Protein AF-A0A9Q4WRM8-F1 (afdb_monomer)

pLDDT: mean 84.58, std 11.13, range [42.84, 95.56]

Secondary structure (DSSP, 8-state):
--EEEEETTEEEEE----HHHHHHHGGGGSSPPP-SSHHHHHHTS-HHHHHHHHHHHHHSSSTTHHHHTTS-HHHHHHHHHHHHHHHHHHHHHHHHHHHHHHHHHHHT-

Organism: NCBI:txid46503

Sequence (109 aa):
MDRSLAIGGVLYEIISPSVRNVSLAQEYLKELPEGNNLKEIFSQLDKERLCKILSCFIKGDLSLVDKLKEDSKEILVDILSIEYEDILSDIAQLSNITEQISKLAAISK

Structure (mmCIF, N/CA/C/O backbone):
data_AF-A0A9Q4WRM8-F1
#
_entry.id   AF-A0A9Q4WRM8-F1
#
loop_
_atom_site.group_PDB
_atom_site.id
_atom_site.type_symbol
_atom_site.label_atom_id
_atom_site.label_alt_id
_atom_site.label_comp_id
_atom_site.label_asym_id
_atom_site.label_entity_id
_atom_site.label_seq_id
_atom_site.pdbx_PDB_ins_code
_atom_site.Cartn_x
_atom_site.Cartn_y
_atom_site.Cartn_z
_atom_site.occupancy
_atom_site.B_iso_or_equiv
_atom_site.auth_seq_id
_atom_site.auth_comp_id
_atom_site.auth_asym_id
_atom_site.auth_atom_id
_atom_site.pdbx_PDB_model_num
ATOM 1 N N . MET A 1 1 ? -3.048 -10.390 -11.408 1.00 42.84 1 MET A N 1
ATOM 2 C CA . MET A 1 1 ? -3.827 -11.618 -11.116 1.00 42.84 1 MET A CA 1
ATOM 3 C C . MET A 1 1 ? -5.132 -11.137 -10.507 1.00 42.84 1 MET A C 1
ATOM 5 O O . MET A 1 1 ? -5.031 -10.297 -9.625 1.00 42.84 1 MET A O 1
ATOM 9 N N . ASP A 1 2 ? -6.308 -11.580 -10.956 1.00 51.78 2 ASP A N 1
ATOM 10 C CA 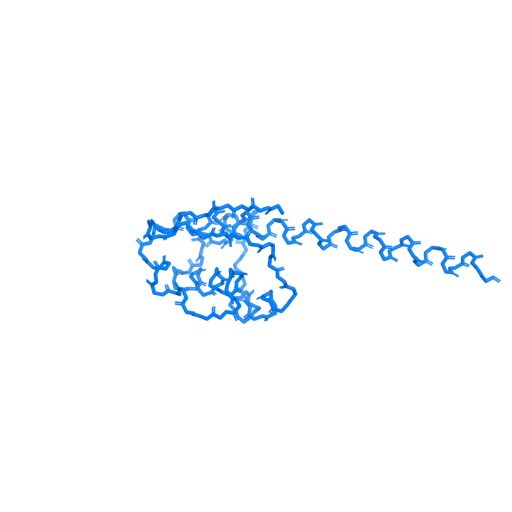. ASP A 1 2 ? -7.558 -11.164 -10.299 1.00 51.78 2 ASP A CA 1
ATOM 11 C C . ASP A 1 2 ? -7.613 -11.826 -8.919 1.00 51.78 2 ASP A C 1
ATOM 13 O O . ASP A 1 2 ? -7.726 -13.049 -8.807 1.00 51.78 2 ASP A O 1
ATOM 17 N N . ARG A 1 3 ? -7.434 -11.028 -7.862 1.00 63.47 3 ARG A N 1
ATOM 18 C CA . ARG A 1 3 ? -7.496 -11.493 -6.473 1.00 63.47 3 ARG A CA 1
ATOM 19 C C . ARG A 1 3 ? -8.731 -10.901 -5.833 1.00 63.47 3 ARG A C 1
ATOM 21 O O . ARG A 1 3 ? -8.957 -9.702 -5.909 1.00 63.47 3 ARG A O 1
ATOM 28 N N . SER A 1 4 ? -9.544 -11.730 -5.198 1.00 64.31 4 SER A N 1
ATOM 29 C CA . SER A 1 4 ? -10.693 -11.244 -4.442 1.00 64.31 4 SER A CA 1
ATOM 30 C C . SER A 1 4 ? -10.327 -11.150 -2.971 1.00 64.31 4 SER A C 1
ATOM 32 O O . SER A 1 4 ? -9.775 -12.095 -2.406 1.00 64.31 4 SER A O 1
ATOM 34 N N . LEU A 1 5 ? -10.643 -10.022 -2.349 1.00 65.19 5 LEU A N 1
ATOM 35 C CA . LEU A 1 5 ? -10.243 -9.730 -0.990 1.00 65.19 5 LEU A CA 1
ATOM 36 C C . LEU A 1 5 ? -11.444 -9.339 -0.143 1.00 65.19 5 LEU A C 1
ATOM 38 O O . LEU A 1 5 ? -12.185 -8.420 -0.475 1.00 65.19 5 LEU A O 1
ATOM 42 N N . ALA A 1 6 ? -11.659 -10.079 0.941 1.00 67.06 6 ALA A N 1
ATOM 43 C CA . ALA A 1 6 ? -12.726 -9.794 1.884 1.00 67.06 6 ALA A CA 1
ATOM 44 C C . ALA A 1 6 ? -12.285 -8.664 2.827 1.00 67.06 6 ALA A C 1
ATOM 46 O O . ALA A 1 6 ? -11.376 -8.859 3.627 1.00 67.06 6 ALA A O 1
ATOM 47 N N . ILE A 1 7 ? -12.929 -7.502 2.722 1.00 65.50 7 ILE A N 1
ATOM 48 C CA . ILE A 1 7 ? -12.734 -6.331 3.589 1.00 65.50 7 ILE A CA 1
ATOM 49 C C . ILE A 1 7 ? -14.091 -5.986 4.207 1.00 65.50 7 ILE A C 1
ATOM 51 O O . ILE A 1 7 ? -15.064 -5.782 3.475 1.00 65.50 7 ILE A O 1
ATOM 55 N N . GLY A 1 8 ? -14.189 -5.942 5.537 1.00 62.34 8 GLY A N 1
ATOM 56 C CA . GLY A 1 8 ? -15.443 -5.654 6.247 1.00 62.34 8 GLY A CA 1
ATOM 57 C C . GLY A 1 8 ? -16.590 -6.599 5.856 1.00 62.34 8 GLY A C 1
ATOM 58 O O . GLY A 1 8 ? -17.741 -6.184 5.737 1.00 62.34 8 GLY A O 1
ATOM 59 N N . GLY A 1 9 ? -16.274 -7.862 5.542 1.00 65.75 9 GLY A N 1
ATOM 60 C CA . GLY A 1 9 ? -17.242 -8.857 5.060 1.00 65.75 9 GLY A CA 1
ATOM 61 C C . GLY A 1 9 ? -17.701 -8.688 3.602 1.00 65.75 9 GLY A C 1
ATOM 62 O O . GLY A 1 9 ? -18.540 -9.460 3.141 1.00 65.75 9 GLY A O 1
ATOM 63 N N . VAL A 1 10 ? -17.154 -7.721 2.859 1.00 68.12 10 VAL A N 1
ATOM 64 C CA . VAL A 1 10 ? -17.429 -7.501 1.431 1.00 68.12 10 VAL A CA 1
ATOM 65 C C . VAL A 1 10 ? -16.244 -7.981 0.602 1.00 68.12 10 VAL A C 1
ATOM 67 O O . VAL A 1 10 ? -15.101 -7.644 0.893 1.00 68.12 10 VAL A O 1
ATOM 70 N N . LEU A 1 11 ? -16.514 -8.757 -0.447 1.00 70.56 11 LEU A N 1
ATOM 71 C CA . LEU A 1 11 ? -15.496 -9.204 -1.393 1.00 70.56 11 LEU A CA 1
ATOM 72 C C . LEU A 1 11 ? -15.207 -8.084 -2.404 1.00 70.56 11 LEU A C 1
ATOM 74 O O . LEU A 1 11 ? -16.101 -7.669 -3.141 1.00 70.56 11 LEU A O 1
ATOM 78 N N . TYR A 1 12 ? -13.972 -7.603 -2.447 1.00 66.38 12 TYR A N 1
ATOM 79 C CA . TYR A 1 12 ? -13.490 -6.652 -3.442 1.00 66.38 12 TYR A CA 1
ATOM 80 C C . TYR A 1 12 ? -12.607 -7.385 -4.440 1.00 66.38 12 TYR A C 1
ATOM 82 O O . TYR A 1 12 ? -11.677 -8.081 -4.045 1.00 66.38 12 TYR A O 1
ATOM 90 N N . GLU A 1 13 ? -12.873 -7.227 -5.732 1.00 65.19 13 GLU A N 1
ATOM 91 C CA . GLU A 1 13 ? -11.898 -7.605 -6.751 1.00 65.19 13 GLU A CA 1
ATOM 92 C C . GLU A 1 13 ? -10.756 -6.594 -6.716 1.00 65.19 13 GLU A C 1
ATOM 94 O O . GLU A 1 13 ? -10.935 -5.407 -6.994 1.00 65.19 13 GLU A O 1
ATOM 99 N N . ILE A 1 14 ? -9.584 -7.072 -6.324 1.00 64.12 14 ILE A N 1
ATOM 100 C CA . ILE A 1 14 ? -8.349 -6.330 -6.439 1.00 64.12 14 ILE A CA 1
ATOM 101 C C . ILE A 1 14 ? -7.800 -6.581 -7.830 1.00 64.12 14 ILE A C 1
ATOM 103 O O . ILE A 1 14 ? -7.312 -7.658 -8.176 1.00 64.12 14 ILE A O 1
ATOM 107 N N . ILE A 1 15 ? -7.934 -5.536 -8.629 1.00 61.00 15 ILE A N 1
ATOM 108 C CA . ILE A 1 15 ? -7.237 -5.375 -9.891 1.00 61.00 15 ILE A CA 1
ATOM 109 C C . ILE A 1 15 ? -5.854 -4.825 -9.531 1.00 61.00 15 ILE A C 1
ATOM 111 O O . ILE A 1 15 ? -5.774 -3.917 -8.699 1.00 61.00 15 ILE A O 1
ATOM 115 N N . SER A 1 16 ? -4.785 -5.346 -10.147 1.00 65.31 16 SER A N 1
ATOM 116 C CA . SER A 1 16 ? -3.417 -4.848 -9.933 1.00 65.31 16 SER A CA 1
ATOM 117 C C . SER A 1 16 ? -3.393 -3.308 -9.925 1.00 65.31 16 SER A C 1
ATOM 119 O O . SER A 1 16 ? -3.948 -2.691 -10.847 1.00 65.31 16 SER A O 1
ATOM 121 N N . PRO A 1 17 ? -2.777 -2.665 -8.914 1.00 67.94 17 PRO A N 1
ATOM 122 C CA . PRO A 1 17 ? -2.820 -1.215 -8.781 1.00 67.94 17 PRO A CA 1
ATOM 123 C C . PRO A 1 17 ? -2.250 -0.525 -10.021 1.00 67.94 17 PRO A C 1
ATOM 125 O O . PRO A 1 17 ? -1.103 -0.737 -10.409 1.00 67.94 17 PRO A O 1
ATOM 128 N N . SER A 1 18 ? -3.044 0.345 -10.649 1.00 76.81 18 SER A N 1
ATOM 129 C CA . SER A 1 18 ? -2.548 1.150 -11.769 1.00 76.81 18 SER A CA 1
ATOM 130 C C . SER A 1 18 ? -1.464 2.132 -11.305 1.00 76.81 18 SER A C 1
ATOM 132 O O . SER A 1 18 ? -1.454 2.557 -10.148 1.00 76.81 18 SER A O 1
ATOM 134 N N . VAL A 1 19 ? -0.609 2.603 -12.222 1.00 79.19 19 VAL A N 1
ATOM 135 C CA . VAL A 1 19 ? 0.375 3.673 -11.933 1.00 79.19 19 VAL A CA 1
ATOM 136 C C . VAL A 1 19 ? -0.292 4.894 -11.289 1.00 79.19 19 VAL A C 1
ATOM 138 O O . VAL A 1 19 ? 0.271 5.515 -10.388 1.00 79.19 19 VAL A O 1
ATOM 141 N N . ARG A 1 20 ? -1.529 5.214 -11.696 1.00 83.81 20 ARG A N 1
ATOM 142 C CA . ARG A 1 20 ? -2.328 6.282 -11.085 1.00 83.81 20 ARG A CA 1
ATOM 143 C C . ARG A 1 20 ? -2.630 5.991 -9.613 1.00 83.81 20 ARG A C 1
ATOM 145 O O . ARG A 1 20 ? -2.461 6.875 -8.781 1.00 83.81 20 ARG A O 1
ATOM 152 N N . ASN A 1 21 ? -3.058 4.773 -9.290 1.00 86.56 21 ASN A N 1
ATOM 153 C CA . ASN A 1 21 ? -3.374 4.363 -7.919 1.00 86.56 21 ASN A CA 1
ATOM 154 C C . ASN A 1 21 ? -2.122 4.384 -7.032 1.00 86.56 21 ASN A C 1
ATOM 156 O O . ASN A 1 21 ? -2.170 4.901 -5.916 1.00 86.56 21 ASN A O 1
ATOM 160 N N . VAL A 1 22 ? -0.987 3.911 -7.557 1.00 82.81 22 VAL A N 1
ATOM 161 C CA . VAL A 1 22 ? 0.311 3.974 -6.866 1.00 82.81 22 VAL A CA 1
ATOM 162 C C . VAL A 1 22 ? 0.733 5.424 -6.615 1.00 82.81 22 VAL A C 1
ATOM 164 O O . VAL A 1 22 ? 1.130 5.768 -5.504 1.00 82.81 22 VAL A O 1
ATOM 167 N N . SER A 1 23 ? 0.581 6.304 -7.608 1.00 85.69 23 SER A N 1
ATOM 168 C CA . SER A 1 23 ? 0.897 7.729 -7.465 1.00 85.69 23 SER A CA 1
ATOM 169 C C . SER A 1 23 ? 0.040 8.419 -6.400 1.00 85.69 23 SER A C 1
ATOM 171 O O . SER A 1 23 ? 0.553 9.258 -5.665 1.00 85.69 23 SER A O 1
ATOM 173 N N . LEU A 1 24 ? -1.237 8.053 -6.273 1.00 89.06 24 LEU A N 1
ATOM 174 C CA . LEU A 1 24 ? -2.119 8.585 -5.229 1.00 89.06 24 LEU A CA 1
ATOM 175 C C . LEU A 1 24 ? -1.749 8.067 -3.836 1.00 89.06 24 LEU A C 1
ATOM 177 O O . LEU A 1 24 ? -1.813 8.806 -2.858 1.00 89.06 24 LEU A O 1
ATOM 181 N N . ALA A 1 25 ? -1.323 6.809 -3.736 1.00 89.12 25 ALA A N 1
ATOM 182 C CA . ALA A 1 25 ? -0.847 6.236 -2.482 1.00 89.12 25 ALA A CA 1
ATOM 183 C C . ALA A 1 25 ? 0.514 6.798 -2.039 1.00 89.12 25 ALA A C 1
ATOM 185 O O . ALA A 1 25 ? 0.857 6.692 -0.861 1.00 89.12 25 ALA A O 1
ATOM 186 N N . GLN A 1 26 ? 1.282 7.409 -2.952 1.00 88.56 26 GLN A N 1
ATOM 187 C CA . GLN A 1 26 ? 2.628 7.918 -2.684 1.00 88.56 26 GLN A CA 1
ATOM 188 C C . GLN A 1 26 ? 2.668 8.859 -1.479 1.00 88.56 26 GLN A C 1
ATOM 190 O O . GLN A 1 26 ? 3.618 8.801 -0.707 1.00 88.56 26 GLN A O 1
ATOM 195 N N . GLU A 1 27 ? 1.647 9.699 -1.287 1.00 89.62 27 GLU A N 1
ATOM 196 C CA . GLU A 1 27 ? 1.557 10.600 -0.132 1.00 89.62 27 GLU A CA 1
ATOM 197 C C . GLU A 1 27 ? 1.638 9.842 1.199 1.00 89.62 27 GLU A C 1
ATOM 199 O O . GLU A 1 27 ? 2.338 10.269 2.115 1.00 89.62 27 GLU A O 1
ATOM 204 N N . TYR A 1 28 ? 0.994 8.679 1.267 1.00 91.75 28 TYR A N 1
ATOM 205 C CA . TYR A 1 28 ? 0.931 7.831 2.454 1.00 91.75 28 TYR A CA 1
ATOM 206 C C . TYR A 1 28 ? 2.089 6.829 2.539 1.00 91.75 28 TYR A C 1
ATOM 208 O O . TYR A 1 28 ? 2.275 6.194 3.576 1.00 91.75 28 TYR A O 1
ATOM 216 N N . LEU A 1 29 ? 2.903 6.710 1.489 1.00 88.69 29 LEU A N 1
ATOM 217 C CA . LEU A 1 29 ? 4.118 5.887 1.434 1.00 88.69 29 LEU A CA 1
ATOM 218 C C . LEU A 1 29 ? 5.403 6.690 1.712 1.00 88.69 29 LEU A C 1
ATOM 220 O O . LEU A 1 29 ? 6.498 6.145 1.622 1.00 88.69 29 LEU A O 1
ATOM 224 N N . LYS A 1 30 ? 5.308 7.980 2.052 1.00 86.75 30 LYS A N 1
ATOM 225 C CA . LYS A 1 30 ? 6.478 8.791 2.442 1.00 86.75 30 LYS A CA 1
ATOM 226 C C . LYS A 1 30 ? 6.983 8.388 3.820 1.00 86.75 30 LYS A C 1
ATOM 228 O O . LYS A 1 30 ? 6.170 8.108 4.685 1.00 86.75 30 LYS A O 1
ATOM 233 N N . GLU A 1 31 ? 8.291 8.420 4.062 1.00 89.00 31 GLU A N 1
ATOM 234 C CA . GLU A 1 31 ? 8.840 8.179 5.412 1.00 89.00 31 GLU A CA 1
ATOM 235 C C . GLU A 1 31 ? 8.421 6.805 5.969 1.00 89.00 31 GLU A C 1
ATOM 237 O O . GLU A 1 31 ? 7.879 6.686 7.071 1.00 89.00 31 GLU A O 1
ATOM 242 N N . LEU A 1 32 ? 8.589 5.754 5.159 1.00 89.94 32 LEU A N 1
ATOM 243 C CA . LEU A 1 32 ? 8.414 4.390 5.649 1.00 89.94 32 LEU A CA 1
ATOM 244 C C . LEU A 1 32 ? 9.503 4.074 6.687 1.00 89.94 32 LEU A C 1
ATOM 246 O O . LEU A 1 32 ? 10.659 4.453 6.480 1.00 89.94 32 LEU A O 1
ATOM 250 N N . PRO A 1 33 ? 9.149 3.394 7.787 1.00 90.81 33 PRO A N 1
ATOM 251 C CA . PRO A 1 33 ? 10.119 2.957 8.778 1.00 90.81 33 PRO A CA 1
ATOM 252 C C . PRO A 1 33 ? 11.059 1.895 8.199 1.00 90.81 33 PRO A C 1
ATOM 254 O O . PRO A 1 33 ? 10.741 1.225 7.214 1.00 90.81 33 PRO A O 1
ATOM 257 N N . GLU A 1 34 ? 12.213 1.722 8.839 1.00 91.31 34 GLU A N 1
ATOM 258 C CA . GLU A 1 34 ? 13.136 0.639 8.507 1.00 91.31 34 GLU A CA 1
ATOM 259 C C . GLU A 1 34 ? 12.550 -0.725 8.909 1.00 91.31 34 GLU A C 1
ATOM 261 O O . GLU A 1 34 ? 11.817 -0.857 9.894 1.00 91.31 34 GLU A O 1
ATOM 266 N N . GLY A 1 35 ? 12.881 -1.760 8.140 1.00 90.19 35 GLY A N 1
ATOM 267 C CA . GLY A 1 35 ? 12.468 -3.136 8.403 1.00 90.19 35 GLY A CA 1
ATOM 268 C C . GLY A 1 35 ? 13.093 -4.103 7.402 1.00 90.19 35 GLY A C 1
ATOM 269 O O . GLY A 1 35 ? 13.530 -3.695 6.326 1.00 90.19 35 GLY A O 1
ATOM 270 N N . ASN A 1 36 ? 13.142 -5.390 7.749 1.00 90.25 36 ASN A N 1
ATOM 271 C CA . ASN A 1 36 ? 13.796 -6.404 6.915 1.00 90.25 36 ASN A CA 1
ATOM 272 C C . ASN A 1 36 ? 12.905 -6.903 5.771 1.00 90.25 36 ASN A C 1
ATOM 274 O O . ASN A 1 36 ? 13.392 -7.504 4.816 1.00 90.25 36 ASN A O 1
ATOM 278 N N . ASN A 1 37 ? 11.593 -6.704 5.883 1.00 91.69 37 ASN A N 1
ATOM 279 C CA . ASN A 1 37 ? 10.598 -7.117 4.899 1.00 91.69 37 ASN A CA 1
ATOM 280 C C . ASN A 1 37 ? 9.363 -6.202 4.955 1.00 91.69 37 ASN A C 1
ATOM 282 O O . ASN A 1 37 ? 9.178 -5.433 5.901 1.00 91.69 37 ASN A O 1
ATOM 286 N N . LEU A 1 38 ? 8.496 -6.301 3.943 1.00 92.12 38 LEU A N 1
ATOM 287 C CA . LEU A 1 38 ? 7.307 -5.452 3.819 1.00 92.12 38 LEU A CA 1
ATOM 288 C C . LEU A 1 38 ? 6.330 -5.611 4.989 1.00 92.12 38 LEU A C 1
ATOM 290 O O . LEU A 1 38 ? 5.742 -4.617 5.411 1.00 92.12 38 LEU A O 1
ATOM 294 N N . LYS A 1 39 ? 6.181 -6.819 5.554 1.00 93.06 39 LYS A N 1
ATOM 295 C CA . LYS A 1 39 ? 5.321 -7.029 6.729 1.00 93.06 39 LYS A CA 1
ATOM 296 C C . LYS A 1 39 ? 5.839 -6.259 7.937 1.00 93.06 39 LYS A C 1
ATOM 298 O O . LYS A 1 39 ? 5.063 -5.571 8.592 1.00 93.06 39 LYS A O 1
ATOM 303 N N . GLU A 1 40 ? 7.140 -6.322 8.213 1.00 94.25 40 GLU A N 1
ATOM 304 C CA . GLU A 1 40 ? 7.768 -5.560 9.299 1.00 94.25 40 GLU A CA 1
ATOM 305 C C . GLU A 1 40 ? 7.589 -4.054 9.104 1.00 94.25 40 GLU A C 1
ATOM 307 O O . GLU A 1 40 ? 7.181 -3.364 10.037 1.00 94.25 40 GLU A O 1
ATOM 312 N N . ILE A 1 41 ? 7.819 -3.548 7.891 1.00 94.75 41 ILE A N 1
ATOM 313 C CA . ILE A 1 41 ? 7.654 -2.124 7.567 1.00 94.75 41 ILE A CA 1
ATOM 314 C C . ILE A 1 41 ? 6.197 -1.685 7.779 1.00 94.75 41 ILE A C 1
ATOM 316 O O . ILE A 1 41 ? 5.928 -0.718 8.492 1.00 94.75 41 ILE A O 1
ATOM 320 N N . PHE A 1 42 ? 5.229 -2.403 7.204 1.00 94.62 42 PHE A N 1
ATOM 321 C CA . PHE A 1 42 ? 3.816 -2.025 7.281 1.00 94.62 42 PHE A CA 1
ATOM 322 C C . PHE A 1 42 ? 3.210 -2.254 8.669 1.00 94.62 42 PHE A C 1
ATOM 324 O O . PHE A 1 42 ? 2.357 -1.478 9.095 1.00 94.62 42 PHE A O 1
ATOM 331 N N . SER A 1 43 ? 3.689 -3.242 9.430 1.00 94.75 43 SER A N 1
ATOM 332 C CA . SER A 1 43 ? 3.246 -3.472 10.813 1.00 94.75 43 SER A CA 1
ATOM 333 C C . SER A 1 43 ? 3.527 -2.295 11.750 1.00 94.75 43 SER A C 1
ATOM 335 O O . SER A 1 43 ? 2.805 -2.106 12.734 1.00 94.75 43 SER A O 1
ATOM 337 N N . GLN A 1 44 ? 4.527 -1.472 11.429 1.00 95.56 44 GLN A N 1
ATOM 338 C CA . GLN A 1 44 ? 4.902 -0.285 12.197 1.00 95.56 44 GLN A CA 1
ATOM 339 C C . GLN A 1 44 ? 4.044 0.944 11.864 1.00 95.56 44 GLN A C 1
ATOM 341 O O . GLN A 1 44 ? 3.977 1.874 12.665 1.00 95.56 44 GLN A O 1
ATOM 346 N N . LEU A 1 45 ? 3.345 0.951 10.726 1.00 95.44 45 LEU A N 1
ATOM 347 C CA . LEU A 1 45 ? 2.452 2.048 10.350 1.00 95.44 45 LEU A CA 1
ATOM 348 C C . LEU A 1 45 ? 1.192 2.054 11.216 1.00 95.44 45 LEU A C 1
ATOM 350 O O . LEU A 1 45 ? 0.734 1.014 11.690 1.00 95.44 45 LEU A O 1
ATOM 354 N N . ASP A 1 46 ? 0.595 3.222 11.428 1.00 94.69 46 ASP A N 1
ATOM 355 C CA . ASP A 1 46 ? -0.702 3.306 12.086 1.00 94.69 46 ASP A CA 1
ATOM 356 C C . ASP A 1 46 ? -1.820 2.748 11.185 1.00 94.69 46 ASP A C 1
ATOM 358 O O . ASP A 1 46 ? -1.717 2.685 9.956 1.00 94.69 46 ASP A O 1
ATOM 362 N N . LYS A 1 47 ? -2.913 2.309 11.816 1.00 94.25 47 LYS A N 1
ATOM 363 C CA . LYS A 1 47 ? -4.024 1.656 11.113 1.00 94.25 47 LYS A CA 1
ATOM 364 C C . LYS A 1 47 ? -4.676 2.580 10.083 1.00 94.25 47 LYS A C 1
ATOM 366 O O . LYS A 1 47 ? -5.063 2.118 9.013 1.00 94.25 47 LYS A O 1
ATOM 371 N N . GLU A 1 48 ? -4.801 3.870 10.389 1.00 95.19 48 GLU A N 1
ATOM 372 C CA . GLU A 1 48 ? -5.422 4.834 9.481 1.00 95.19 48 GLU A CA 1
ATOM 373 C C . GLU A 1 48 ? -4.601 4.981 8.200 1.00 95.19 48 GLU A C 1
ATOM 375 O O . GLU A 1 48 ? -5.151 4.953 7.098 1.00 95.19 48 GLU A O 1
ATOM 380 N N . ARG A 1 49 ? -3.281 5.072 8.337 1.00 95.31 49 ARG A N 1
ATOM 381 C CA . ARG A 1 49 ? -2.355 5.143 7.217 1.00 95.31 49 ARG A CA 1
ATOM 382 C C . ARG A 1 49 ? -2.401 3.892 6.343 1.00 95.31 49 ARG A C 1
ATOM 384 O O . ARG A 1 49 ? -2.499 4.028 5.126 1.00 95.31 49 ARG A O 1
ATOM 391 N N . LEU A 1 50 ? -2.432 2.699 6.939 1.00 94.50 50 LEU A N 1
ATOM 392 C CA . LEU A 1 50 ? -2.625 1.441 6.200 1.00 94.50 50 LEU A CA 1
ATOM 393 C C . LEU A 1 50 ? -3.926 1.453 5.381 1.00 94.50 50 LEU A C 1
ATOM 395 O O . LEU A 1 50 ? -3.917 1.125 4.195 1.00 94.50 50 LEU A O 1
ATOM 399 N N . CYS A 1 51 ? -5.030 1.910 5.981 1.00 93.69 51 CYS A N 1
ATOM 400 C CA . CYS A 1 51 ? -6.321 2.018 5.298 1.00 93.69 51 CYS A CA 1
ATOM 401 C C . CYS A 1 51 ? -6.273 2.998 4.116 1.00 93.69 51 CYS A C 1
ATOM 403 O O . CY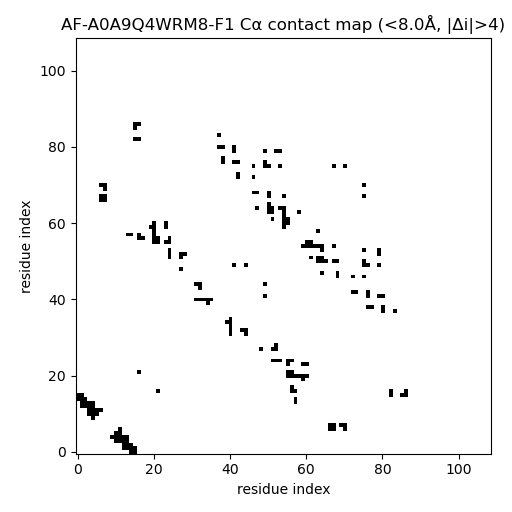S A 1 51 ? -6.842 2.719 3.063 1.00 93.69 51 CYS A O 1
ATOM 405 N N . LYS A 1 52 ? -5.592 4.143 4.260 1.00 95.06 52 LYS A N 1
ATOM 406 C CA . LYS A 1 52 ? -5.443 5.130 3.176 1.00 95.06 52 LYS A CA 1
ATOM 407 C C . LYS A 1 52 ? -4.661 4.563 1.996 1.00 95.06 52 LYS A C 1
ATOM 409 O O . LYS A 1 52 ? -5.101 4.714 0.859 1.00 95.06 52 LYS A O 1
ATOM 414 N N . ILE A 1 53 ? -3.553 3.868 2.261 1.00 92.75 53 ILE A N 1
ATOM 415 C CA . ILE A 1 53 ? -2.747 3.232 1.210 1.00 92.75 53 ILE A CA 1
ATOM 416 C C . ILE A 1 53 ? -3.590 2.199 0.451 1.00 92.75 53 ILE A C 1
ATOM 418 O O . ILE A 1 53 ? -3.685 2.265 -0.773 1.00 92.75 53 ILE A O 1
ATOM 422 N N . LEU A 1 54 ? -4.262 1.296 1.172 1.00 90.00 54 LEU A N 1
ATOM 423 C CA . LEU A 1 54 ? -5.097 0.257 0.567 1.00 90.00 54 LEU A CA 1
ATOM 424 C C . LEU A 1 54 ? -6.284 0.826 -0.214 1.00 90.00 54 LEU A C 1
ATOM 426 O O . LEU A 1 54 ? -6.565 0.368 -1.319 1.00 90.00 54 LEU A O 1
ATOM 430 N N . SER A 1 55 ? -6.950 1.858 0.307 1.00 90.62 55 SER A N 1
ATOM 431 C CA . SER A 1 55 ? -8.038 2.535 -0.407 1.00 90.62 55 SER A CA 1
ATOM 432 C C . SER A 1 55 ? -7.548 3.111 -1.741 1.00 90.62 55 SER A C 1
ATOM 434 O O . SER A 1 55 ? -8.185 2.907 -2.778 1.00 90.62 55 SER A O 1
ATOM 436 N N . CYS A 1 56 ? -6.374 3.753 -1.743 1.00 90.75 56 CYS A N 1
ATOM 437 C CA . CYS A 1 56 ? -5.758 4.257 -2.966 1.00 90.75 56 CYS A CA 1
ATOM 438 C C . CYS A 1 56 ? -5.402 3.127 -3.939 1.00 90.75 56 CYS A C 1
ATOM 440 O O . CYS A 1 56 ? -5.672 3.259 -5.130 1.00 90.75 56 CYS A O 1
ATOM 442 N N . PHE A 1 57 ? -4.839 2.016 -3.463 1.00 86.56 57 PHE A N 1
ATOM 443 C CA . PHE A 1 57 ? -4.485 0.879 -4.317 1.00 86.56 57 PHE A CA 1
ATOM 444 C C . PHE A 1 57 ? -5.707 0.227 -4.971 1.00 86.56 57 PHE A C 1
ATOM 446 O O . PHE A 1 57 ? -5.711 0.052 -6.190 1.00 86.56 57 PHE A O 1
ATOM 453 N N . ILE A 1 58 ? -6.755 -0.046 -4.192 1.00 82.94 58 ILE A N 1
ATOM 454 C CA . ILE A 1 58 ? -7.950 -0.775 -4.643 1.00 82.94 58 ILE A CA 1
ATOM 455 C C . ILE A 1 58 ? -8.859 0.114 -5.499 1.00 82.94 58 ILE A C 1
ATOM 457 O O . ILE A 1 58 ? -9.316 -0.286 -6.567 1.00 82.94 58 ILE A O 1
ATOM 461 N N . LYS A 1 59 ? -9.150 1.331 -5.030 1.00 84.44 59 LYS A N 1
ATOM 462 C CA . LYS A 1 59 ? -10.198 2.200 -5.593 1.00 84.44 59 LYS A CA 1
ATOM 463 C C . LYS A 1 59 ? -9.658 3.447 -6.286 1.00 84.44 59 LYS A C 1
ATOM 465 O O . LYS A 1 59 ? -10.383 4.064 -7.065 1.00 84.44 59 LYS A O 1
ATOM 470 N N . GLY A 1 60 ? -8.406 3.822 -6.027 1.00 87.50 60 GLY A N 1
ATOM 471 C CA . GLY A 1 60 ? -7.831 5.068 -6.536 1.00 87.50 60 GLY A CA 1
ATOM 472 C C . GLY A 1 60 ? -8.410 6.321 -5.872 1.00 87.50 60 GLY A C 1
ATOM 473 O O . GLY A 1 60 ? -8.407 7.382 -6.502 1.00 87.50 60 GLY A O 1
ATOM 474 N N . ASP A 1 61 ? -8.936 6.194 -4.649 1.00 90.00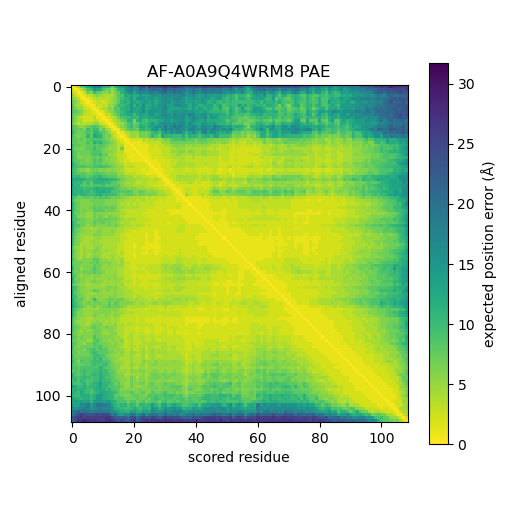 61 ASP A N 1
ATOM 475 C CA . ASP A 1 61 ? -9.468 7.272 -3.807 1.00 90.00 61 ASP A CA 1
ATOM 476 C C . ASP A 1 61 ? -9.463 6.867 -2.312 1.00 90.00 61 ASP A C 1
ATOM 478 O O . ASP A 1 61 ? -8.970 5.798 -1.957 1.00 90.00 61 ASP A O 1
ATOM 482 N N . LEU A 1 62 ? -10.003 7.712 -1.423 1.0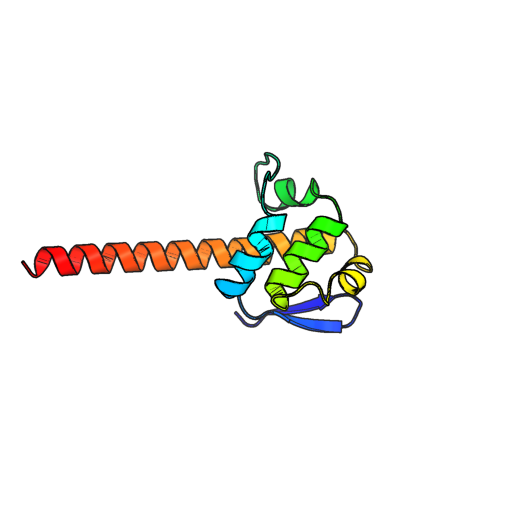0 93.38 62 LEU A N 1
ATOM 4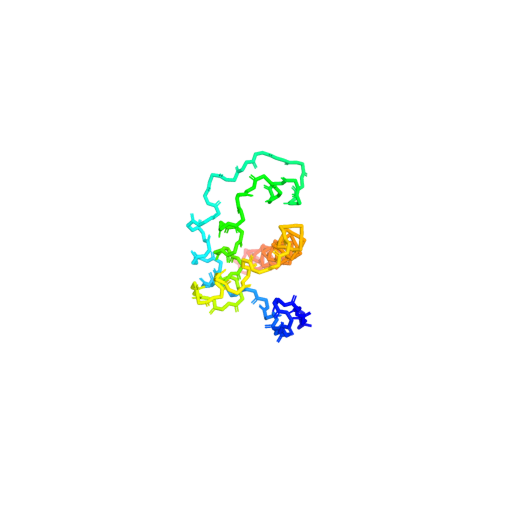83 C CA . LEU A 1 62 ? -10.091 7.462 0.028 1.00 93.38 62 LEU A CA 1
ATOM 484 C C . LEU A 1 62 ? -11.453 6.907 0.491 1.00 93.38 62 LEU A C 1
ATOM 486 O O . LEU A 1 62 ? -11.721 6.850 1.690 1.00 93.38 62 LEU A O 1
ATOM 490 N N . SER A 1 63 ? -12.330 6.506 -0.433 1.00 91.12 63 SER A N 1
ATOM 491 C CA . SER A 1 63 ? -13.715 6.120 -0.118 1.00 91.12 63 SER A CA 1
ATOM 492 C C . SER A 1 63 ? -13.842 4.824 0.689 1.00 91.12 63 SER A C 1
ATOM 494 O O . SER A 1 63 ? -14.896 4.575 1.274 1.00 91.12 63 SER A O 1
ATOM 496 N N . LEU A 1 64 ? -12.791 3.997 0.743 1.00 89.56 64 LEU A N 1
ATOM 497 C CA . LEU A 1 64 ? -12.789 2.732 1.483 1.00 89.56 64 LEU A CA 1
ATOM 498 C C . LEU A 1 64 ? -12.171 2.836 2.877 1.00 89.56 64 LEU A C 1
ATOM 500 O O . LEU A 1 64 ? -12.266 1.873 3.633 1.00 89.56 64 LEU A O 1
ATOM 504 N N . VAL A 1 65 ? -11.567 3.971 3.247 1.00 92.62 65 VAL A N 1
ATOM 505 C CA . VAL A 1 65 ? -10.805 4.104 4.501 1.00 92.62 65 VAL A CA 1
ATOM 506 C C . VAL A 1 65 ? -11.629 3.707 5.723 1.00 92.62 65 VAL A C 1
ATOM 508 O O . VAL A 1 65 ? -11.151 2.937 6.551 1.00 92.62 65 VAL A O 1
ATOM 511 N N . ASP A 1 66 ? -12.863 4.196 5.837 1.00 91.25 66 ASP A N 1
ATOM 512 C CA . ASP A 1 66 ? -13.683 3.923 7.020 1.00 91.25 66 ASP A CA 1
ATOM 513 C C . ASP A 1 66 ? -14.168 2.473 7.085 1.00 91.25 66 ASP A C 1
ATOM 515 O O . ASP A 1 66 ? -14.251 1.921 8.177 1.00 91.25 66 ASP A O 1
ATOM 519 N N . LYS A 1 67 ? -14.374 1.822 5.934 1.00 88.50 67 LYS A N 1
ATOM 520 C CA . LYS A 1 67 ? -14.689 0.386 5.872 1.00 88.50 67 LYS A CA 1
ATOM 521 C C . LYS A 1 67 ? -13.479 -0.472 6.243 1.00 88.50 67 LYS A C 1
ATOM 523 O O . LYS A 1 67 ? -13.595 -1.395 7.033 1.00 88.50 67 LYS A O 1
ATOM 528 N N . LEU A 1 68 ? -12.297 -0.137 5.722 1.00 89.62 68 LEU A N 1
ATOM 529 C CA . LEU A 1 68 ? -11.039 -0.837 6.018 1.00 89.62 68 LEU A CA 1
ATOM 530 C C . LEU A 1 68 ? -10.669 -0.771 7.508 1.00 89.62 68 LEU A C 1
ATOM 532 O O . LEU A 1 68 ? -10.040 -1.682 8.041 1.00 89.62 68 LEU A O 1
ATOM 536 N N . LYS A 1 69 ? -11.078 0.293 8.211 1.00 90.94 69 LYS A N 1
ATOM 537 C CA . LYS A 1 69 ? -10.870 0.418 9.660 1.00 90.94 69 LYS A CA 1
ATOM 538 C C . LYS A 1 69 ? -11.635 -0.629 10.475 1.00 90.94 69 LYS A C 1
ATOM 540 O O . LYS A 1 69 ? -11.301 -0.786 11.650 1.00 90.94 69 LYS A O 1
ATOM 545 N N . GLU A 1 70 ? -12.618 -1.323 9.908 1.00 89.88 70 GLU A N 1
ATOM 546 C CA . GLU A 1 70 ? -13.366 -2.381 10.599 1.00 89.88 70 GLU A CA 1
ATOM 547 C C . GLU A 1 70 ? -12.552 -3.682 10.727 1.00 89.88 70 GLU A C 1
ATOM 549 O O . GLU A 1 70 ? -12.721 -4.411 11.703 1.00 89.88 70 GLU A O 1
ATOM 554 N N . ASP A 1 71 ? -11.602 -3.936 9.819 1.00 87.75 71 ASP A N 1
ATOM 555 C CA . ASP A 1 71 ? -10.754 -5.138 9.829 1.00 87.75 71 ASP A CA 1
ATOM 556 C C . ASP A 1 71 ? -9.594 -5.061 10.832 1.00 87.75 71 ASP A C 1
ATOM 558 O O . ASP A 1 71 ? -9.262 -3.997 11.360 1.00 87.75 71 ASP A O 1
ATOM 562 N N . SER A 1 72 ? -8.933 -6.187 11.123 1.00 90.25 72 SER A N 1
ATOM 563 C CA . SER A 1 72 ? -7.758 -6.183 12.005 1.00 90.25 72 SER A CA 1
ATOM 564 C C . SER A 1 72 ? -6.548 -5.525 11.336 1.00 90.25 72 SER A C 1
ATOM 566 O O . SER A 1 72 ? -6.394 -5.537 10.115 1.00 90.25 72 SER A O 1
ATOM 568 N N . LYS A 1 73 ? -5.649 -4.953 12.146 1.00 92.25 73 LYS A N 1
ATOM 569 C CA . LYS A 1 73 ? -4.413 -4.359 11.621 1.00 92.25 73 LYS A CA 1
ATOM 570 C C . LYS A 1 73 ? -3.549 -5.415 10.924 1.00 92.25 73 LYS A C 1
ATOM 572 O O . LYS A 1 73 ? -2.984 -5.105 9.882 1.00 92.25 73 LYS A O 1
ATOM 577 N N . GLU A 1 74 ? -3.471 -6.637 11.461 1.00 91.38 74 GLU A N 1
ATOM 578 C CA . GLU A 1 74 ? -2.721 -7.723 10.820 1.00 91.38 74 GLU A CA 1
ATOM 579 C C . GLU A 1 74 ? -3.247 -8.032 9.416 1.00 91.38 74 GLU A C 1
ATOM 581 O O . GLU A 1 74 ? -2.448 -8.149 8.493 1.00 91.38 74 GLU A O 1
ATOM 586 N N . ILE A 1 75 ? -4.573 -8.086 9.233 1.00 88.56 75 ILE A N 1
ATOM 587 C CA . ILE A 1 75 ? -5.181 -8.320 7.917 1.00 88.56 75 ILE A CA 1
ATOM 588 C C . ILE A 1 75 ? -4.766 -7.212 6.945 1.00 88.56 75 ILE A C 1
ATOM 590 O O . ILE A 1 75 ? -4.296 -7.503 5.849 1.00 88.56 75 ILE A O 1
ATOM 594 N N . LEU A 1 76 ? -4.863 -5.943 7.354 1.00 91.06 76 LEU A N 1
ATOM 595 C CA . LEU A 1 76 ? -4.464 -4.811 6.508 1.00 91.06 76 LEU A CA 1
ATOM 596 C C . LEU A 1 76 ? -2.981 -4.870 6.113 1.00 91.06 76 LEU A C 1
ATOM 598 O O . LEU A 1 76 ? -2.639 -4.571 4.971 1.00 91.06 76 LEU A O 1
ATOM 602 N N . VAL A 1 77 ? -2.105 -5.259 7.042 1.00 93.25 77 VAL A N 1
ATOM 603 C CA . VAL A 1 77 ? -0.669 -5.433 6.777 1.00 93.25 77 VAL A CA 1
ATOM 604 C C . VAL A 1 77 ? -0.436 -6.549 5.769 1.00 93.25 77 VAL A C 1
ATOM 606 O O . VAL A 1 77 ? 0.283 -6.333 4.798 1.00 93.25 77 VAL A O 1
ATOM 609 N N . ASP A 1 78 ? -1.058 -7.709 5.971 1.00 89.50 78 ASP A N 1
ATOM 610 C CA . ASP A 1 78 ? -0.897 -8.865 5.091 1.00 89.50 78 ASP A CA 1
ATOM 611 C C . ASP A 1 78 ? -1.330 -8.542 3.662 1.00 89.50 78 ASP A C 1
ATOM 613 O O . ASP A 1 78 ? -0.585 -8.800 2.717 1.00 89.50 78 ASP A O 1
ATOM 617 N N . ILE A 1 79 ? -2.496 -7.912 3.513 1.00 86.56 79 ILE A N 1
ATOM 618 C CA . ILE A 1 79 ? -3.002 -7.473 2.214 1.00 86.56 79 ILE A CA 1
ATOM 619 C C . ILE A 1 79 ? -2.021 -6.504 1.568 1.00 86.56 79 ILE A C 1
ATOM 621 O O . ILE A 1 79 ? -1.634 -6.681 0.416 1.00 86.56 79 ILE A O 1
ATOM 625 N N . LEU A 1 80 ? -1.604 -5.476 2.308 1.00 88.88 80 LEU A N 1
ATOM 626 C CA . LEU A 1 80 ? -0.752 -4.441 1.751 1.00 88.88 80 LEU A CA 1
ATOM 627 C C . LEU A 1 80 ? 0.615 -4.993 1.335 1.00 88.88 80 LEU A C 1
ATOM 629 O O . LEU A 1 80 ? 1.125 -4.604 0.290 1.00 88.88 80 LEU A O 1
ATOM 633 N N . SER A 1 81 ? 1.197 -5.909 2.115 1.00 90.06 81 SER A N 1
ATOM 634 C CA . SER A 1 81 ? 2.442 -6.592 1.752 1.00 90.06 81 SER A CA 1
ATOM 635 C C . SER A 1 81 ? 2.306 -7.352 0.439 1.00 90.06 81 SER A C 1
ATOM 637 O O . SER A 1 81 ? 3.156 -7.197 -0.431 1.00 90.06 81 SER A O 1
ATOM 639 N N . ILE A 1 82 ? 1.221 -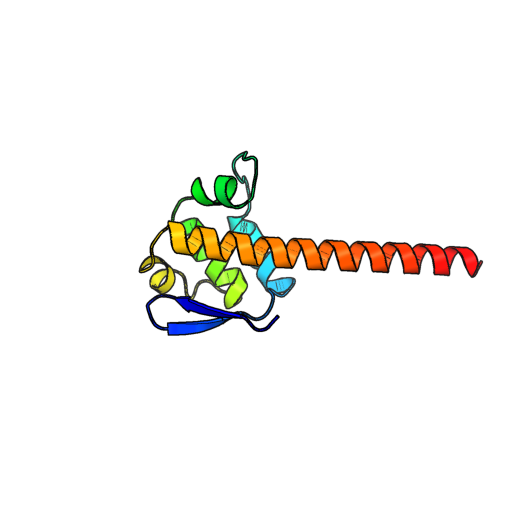8.109 0.279 1.00 85.62 82 ILE A N 1
ATOM 640 C CA . ILE A 1 82 ? 0.942 -8.890 -0.927 1.00 85.62 82 ILE A CA 1
ATOM 641 C C . ILE A 1 82 ? 0.787 -7.977 -2.154 1.00 85.62 82 ILE A C 1
ATOM 643 O O . ILE A 1 82 ? 1.415 -8.211 -3.185 1.00 85.62 82 ILE A O 1
ATOM 647 N N . GLU A 1 83 ? -0.011 -6.914 -2.044 1.00 83.00 83 GLU A N 1
ATOM 648 C CA . GLU A 1 83 ? -0.225 -5.970 -3.149 1.00 83.00 83 GLU A CA 1
ATOM 649 C C . GLU A 1 83 ? 1.058 -5.231 -3.536 1.00 83.00 83 GLU A C 1
ATOM 651 O O . GLU A 1 83 ? 1.337 -5.002 -4.713 1.00 83.00 83 GLU A O 1
ATOM 656 N N . TYR A 1 84 ? 1.872 -4.870 -2.545 1.00 86.12 84 TYR A N 1
ATOM 657 C CA . TYR A 1 84 ? 3.122 -4.168 -2.791 1.00 86.12 84 TYR A CA 1
ATOM 658 C C . TYR A 1 84 ? 4.187 -5.077 -3.426 1.00 86.12 84 TYR A C 1
ATOM 660 O O . TYR A 1 84 ? 4.934 -4.616 -4.287 1.00 86.12 84 TYR A O 1
ATOM 668 N N . GLU A 1 85 ? 4.253 -6.362 -3.058 1.00 85.94 85 GLU A N 1
ATOM 669 C CA . GLU A 1 85 ? 5.124 -7.342 -3.730 1.00 85.94 85 GLU A CA 1
ATOM 670 C C . GLU A 1 85 ? 4.756 -7.521 -5.204 1.00 85.94 85 GLU A C 1
ATOM 672 O O . GLU A 1 85 ? 5.646 -7.523 -6.058 1.00 85.94 85 GLU A O 1
ATOM 677 N N . ASP A 1 86 ? 3.461 -7.610 -5.513 1.00 82.56 86 ASP A N 1
ATOM 678 C CA . ASP A 1 86 ? 2.977 -7.695 -6.892 1.00 82.56 86 ASP A CA 1
ATOM 679 C C . ASP A 1 86 ? 3.406 -6.454 -7.699 1.00 82.56 86 ASP A C 1
ATOM 681 O O . ASP A 1 86 ? 3.988 -6.597 -8.776 1.00 82.56 86 ASP A O 1
ATOM 685 N N . ILE A 1 87 ? 3.236 -5.242 -7.146 1.00 81.12 87 ILE A N 1
ATOM 686 C CA . ILE A 1 87 ? 3.707 -3.997 -7.782 1.00 81.12 87 ILE A CA 1
ATOM 687 C C . ILE A 1 87 ? 5.222 -4.042 -8.047 1.00 81.12 87 ILE A C 1
ATOM 689 O O . ILE A 1 87 ? 5.677 -3.669 -9.131 1.00 81.12 87 ILE A O 1
ATOM 693 N N . LEU A 1 88 ? 6.026 -4.472 -7.070 1.00 84.19 88 LEU A N 1
ATOM 694 C CA . LEU A 1 88 ? 7.482 -4.556 -7.229 1.00 84.19 88 LEU A CA 1
ATOM 695 C C . LEU A 1 88 ? 7.881 -5.564 -8.314 1.00 84.19 88 LEU A C 1
ATOM 697 O O . LEU A 1 88 ? 8.807 -5.299 -9.085 1.00 84.19 88 LEU A O 1
ATOM 701 N N . SER A 1 89 ? 7.171 -6.689 -8.397 1.00 85.44 89 SER A N 1
ATOM 702 C CA . SER A 1 89 ? 7.361 -7.699 -9.440 1.00 85.44 89 SER A CA 1
ATOM 703 C C . SER A 1 89 ? 7.066 -7.130 -10.829 1.00 85.44 89 SER A C 1
ATOM 705 O O . SER A 1 89 ? 7.887 -7.264 -11.742 1.00 85.44 89 SER A O 1
ATOM 707 N N . ASP A 1 90 ? 5.951 -6.411 -10.978 1.00 83.31 90 ASP A N 1
ATOM 708 C CA . ASP A 1 90 ? 5.567 -5.765 -12.235 1.00 83.31 90 ASP A CA 1
ATOM 709 C C . ASP A 1 90 ? 6.603 -4.710 -12.666 1.00 83.31 90 ASP A C 1
ATOM 711 O O . ASP A 1 90 ? 7.019 -4.663 -13.828 1.00 83.31 90 ASP A O 1
ATOM 715 N N . ILE A 1 91 ? 7.105 -3.902 -11.724 1.00 83.56 91 ILE A N 1
ATOM 716 C CA . ILE A 1 91 ? 8.172 -2.921 -11.982 1.00 83.56 91 ILE A CA 1
ATOM 717 C C . ILE A 1 91 ? 9.462 -3.614 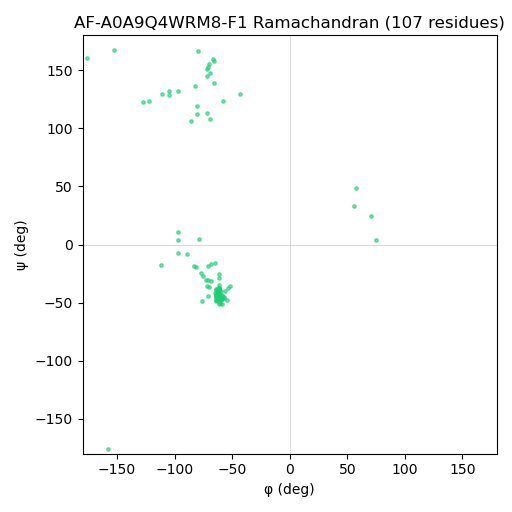-12.441 1.00 83.56 91 ILE A C 1
ATOM 719 O O . ILE A 1 91 ? 10.108 -3.153 -13.387 1.00 83.56 91 ILE A O 1
ATOM 723 N N . ALA A 1 92 ? 9.845 -4.724 -11.807 1.00 85.56 92 ALA A N 1
ATOM 724 C CA . ALA A 1 92 ? 11.035 -5.477 -12.192 1.00 85.56 92 ALA A CA 1
ATOM 725 C C . ALA A 1 92 ? 10.919 -6.036 -13.622 1.00 85.56 92 ALA A C 1
ATOM 727 O O . ALA A 1 92 ? 11.873 -5.950 -14.403 1.00 85.56 92 ALA A O 1
ATOM 728 N N . GLN A 1 93 ? 9.742 -6.545 -13.999 1.00 87.38 93 GLN A N 1
ATOM 729 C CA . GLN A 1 93 ? 9.472 -7.012 -15.361 1.00 87.38 93 GLN A CA 1
ATOM 730 C C . GLN A 1 93 ? 9.563 -5.873 -16.386 1.00 87.38 93 GLN A C 1
ATOM 732 O O . GLN A 1 93 ? 10.227 -6.025 -17.415 1.00 87.38 93 GLN A O 1
ATOM 737 N N . LEU A 1 94 ? 8.962 -4.715 -16.094 1.00 86.25 94 LEU A N 1
ATOM 738 C CA . LEU A 1 94 ? 9.034 -3.531 -16.958 1.00 86.25 94 LEU A CA 1
ATOM 739 C C . LEU A 1 94 ? 10.470 -3.020 -17.130 1.00 86.25 94 LEU A C 1
ATOM 741 O O . LEU A 1 94 ? 10.867 -2.641 -18.236 1.00 86.25 94 LEU A O 1
ATOM 745 N N . SER A 1 95 ? 11.268 -3.047 -16.061 1.00 86.19 95 SER A N 1
ATOM 746 C CA . SER A 1 95 ? 12.688 -2.688 -16.105 1.00 86.19 95 SER A CA 1
ATOM 747 C C . SER A 1 95 ? 13.467 -3.602 -17.058 1.00 86.19 95 SER A C 1
ATOM 749 O O . SER A 1 95 ? 14.164 -3.123 -17.954 1.00 86.19 95 SER A O 1
ATOM 751 N N . ASN A 1 96 ? 13.262 -4.919 -16.957 1.00 91.38 96 ASN A N 1
ATOM 752 C CA . ASN A 1 96 ? 13.893 -5.899 -17.844 1.00 91.38 96 ASN A CA 1
ATOM 753 C C . ASN A 1 96 ? 13.494 -5.699 -19.319 1.00 91.38 96 ASN A C 1
ATOM 755 O O . ASN A 1 96 ? 14.346 -5.739 -20.207 1.00 91.38 96 ASN A O 1
ATOM 759 N N . ILE A 1 97 ? 12.214 -5.428 -19.597 1.00 92.44 97 ILE A N 1
ATOM 760 C CA . ILE A 1 97 ? 11.749 -5.109 -20.958 1.00 92.44 97 ILE A CA 1
ATOM 761 C C . ILE A 1 97 ? 12.455 -3.851 -21.484 1.00 92.44 97 ILE A C 1
ATOM 763 O O . ILE A 1 97 ? 12.945 -3.836 -22.614 1.00 92.44 97 ILE A O 1
ATOM 767 N N . THR A 1 98 ? 12.557 -2.810 -20.657 1.00 91.31 98 THR A N 1
ATOM 768 C CA . THR A 1 98 ? 13.216 -1.545 -21.019 1.00 91.31 98 THR A CA 1
ATOM 769 C C . THR A 1 98 ? 14.696 -1.751 -21.350 1.00 91.31 98 THR A C 1
ATOM 771 O O . THR A 1 98 ? 15.209 -1.187 -22.322 1.00 91.31 98 THR A O 1
ATOM 774 N N . GLU A 1 99 ? 15.388 -2.604 -20.594 1.00 92.38 99 GLU A N 1
ATOM 775 C CA . GLU A 1 99 ? 16.778 -2.969 -20.863 1.00 92.38 99 GLU A CA 1
ATOM 776 C C . GLU A 1 99 ? 16.926 -3.713 -22.202 1.00 92.38 99 GLU A C 1
ATOM 778 O O . GLU A 1 99 ? 17.815 -3.400 -22.999 1.00 92.38 99 GLU A O 1
ATOM 783 N N . GLN A 1 100 ? 16.033 -4.663 -22.495 1.00 93.12 100 GLN A N 1
ATOM 784 C CA . GLN A 1 100 ? 16.038 -5.401 -23.763 1.00 93.12 100 GLN A CA 1
ATOM 785 C C . GLN A 1 100 ? 15.787 -4.489 -24.970 1.00 93.12 100 GLN A C 1
ATOM 787 O O . GLN A 1 100 ? 16.502 -4.584 -25.970 1.00 93.12 100 GLN A O 1
ATOM 792 N N . ILE A 1 101 ? 14.830 -3.561 -24.864 1.00 93.06 101 ILE A N 1
ATOM 793 C CA . ILE A 1 101 ? 14.565 -2.554 -25.902 1.00 93.06 101 ILE A CA 1
ATOM 794 C C . ILE A 1 101 ? 15.799 -1.669 -26.116 1.00 93.06 101 ILE A C 1
ATOM 796 O O . ILE A 1 101 ? 16.178 -1.404 -27.257 1.00 93.06 101 ILE A O 1
ATOM 800 N N . SER A 1 102 ? 16.466 -1.256 -25.036 1.00 91.19 102 SER A N 1
ATOM 801 C CA . SER A 1 102 ? 17.675 -0.427 -25.110 1.00 91.19 102 SER A CA 1
ATOM 802 C C . SER A 1 102 ? 18.816 -1.140 -25.847 1.00 91.19 102 SER A C 1
ATOM 804 O O . SER A 1 102 ? 19.486 -0.536 -26.685 1.00 91.19 102 SER A O 1
ATOM 806 N N . LYS A 1 103 ? 19.001 -2.444 -25.595 1.00 92.00 103 LYS A N 1
ATOM 807 C CA . LYS A 1 103 ? 19.976 -3.287 -26.311 1.00 92.00 103 LYS A CA 1
ATOM 808 C C . LYS A 1 103 ? 19.638 -3.412 -27.799 1.00 92.00 103 LY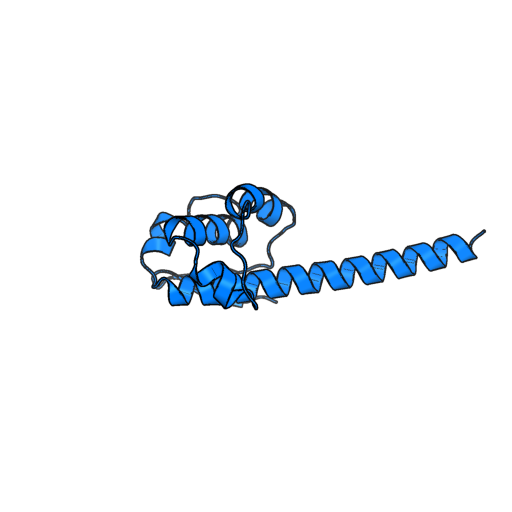S A C 1
ATOM 810 O O . LYS A 1 103 ? 20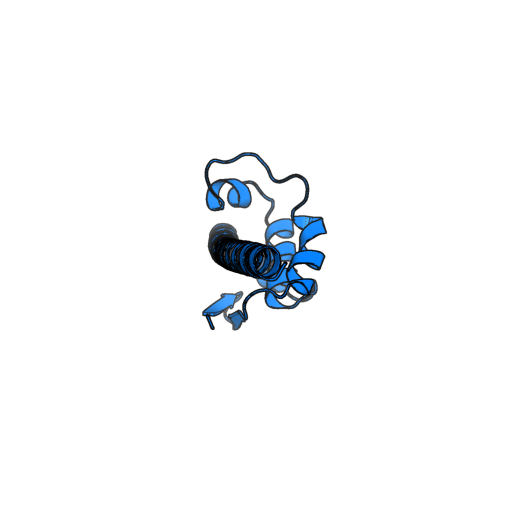.525 -3.251 -28.631 1.00 92.00 103 LYS A O 1
ATOM 815 N N . LEU A 1 104 ? 18.369 -3.643 -28.142 1.00 89.62 104 LEU A N 1
ATOM 816 C CA . LEU A 1 104 ? 17.909 -3.707 -29.537 1.00 89.62 104 LEU A CA 1
ATOM 817 C C . LEU A 1 104 ? 18.162 -2.392 -30.287 1.00 89.62 104 LEU A C 1
ATOM 819 O O . LEU A 1 104 ? 18.711 -2.406 -31.388 1.00 89.62 104 LEU A O 1
ATOM 823 N N . ALA A 1 105 ? 17.817 -1.256 -29.678 1.00 86.00 105 ALA A N 1
ATOM 824 C CA . ALA A 1 105 ? 18.023 0.061 -30.277 1.00 86.00 105 ALA A CA 1
ATOM 825 C C . ALA A 1 105 ? 19.511 0.357 -30.536 1.00 86.00 105 ALA A C 1
ATOM 827 O O . ALA A 1 105 ? 19.852 0.936 -31.567 1.00 86.00 105 ALA A O 1
ATOM 828 N N . ALA A 1 106 ? 20.399 -0.080 -29.638 1.00 82.69 106 ALA A N 1
ATOM 829 C CA . ALA A 1 106 ? 21.843 0.077 -29.795 1.00 82.69 106 ALA A CA 1
ATOM 830 C C . ALA A 1 106 ? 22.432 -0.771 -30.936 1.00 82.69 106 ALA A C 1
ATOM 832 O O . ALA A 1 106 ? 23.393 -0.337 -31.561 1.00 82.69 106 ALA A O 1
ATOM 833 N N . ILE A 1 107 ? 21.855 -1.944 -31.223 1.00 77.94 107 ILE A N 1
ATOM 834 C CA . ILE A 1 107 ? 22.272 -2.824 -32.333 1.00 77.94 107 ILE A CA 1
ATOM 835 C C . ILE A 1 107 ? 21.761 -2.304 -33.688 1.00 77.94 107 ILE A C 1
ATOM 837 O O . ILE A 1 107 ? 22.345 -2.600 -34.724 1.00 77.94 107 ILE A O 1
ATOM 841 N N . SER A 1 108 ? 20.677 -1.521 -33.700 1.00 59.72 108 SER A N 1
ATOM 842 C CA . SER A 1 108 ? 20.106 -0.941 -34.927 1.00 59.72 108 SER A CA 1
ATOM 843 C C . SER A 1 108 ? 20.844 0.300 -35.471 1.00 59.72 108 SER A C 1
ATOM 845 O O . SER A 1 108 ? 20.368 0.912 -36.428 1.00 59.72 108 SER A O 1
ATOM 847 N N . LYS A 1 109 ? 21.978 0.680 -34.863 1.00 52.62 109 LYS A N 1
ATOM 848 C CA . LYS A 1 109 ? 22.886 1.754 -35.300 1.00 52.62 109 LYS A CA 1
ATOM 849 C C . LYS A 1 109 ? 24.132 1.182 -35.961 1.00 52.62 109 LYS A C 1
ATOM 851 O O . LYS A 1 109 ? 24.592 1.825 -36.929 1.00 52.62 109 LYS A O 1
#

Foldseek 3Di:
DFDWDQFLNDTAGQDQFDPLLQVQLVVLVPPFDDDPAQLRRQLPDDQLSLLCNVCSRRPVGNPCSVRNSVDDSSSSSVVVRVSVVVVVVVVVVVVVVVVVVVVVVVVVD

Solvent-accessible surface area (backbone atoms only — not comparable to full-atom values): 6132 Å² total; per-residue (Å²): 111,91,41,76,42,75,52,67,88,42,78,40,76,36,57,73,60,45,75,69,14,50,59,63,20,44,76,68,60,55,88,69,62,87,59,96,46,59,53,58,26,47,64,72,50,55,66,69,52,53,22,40,33,50,15,9,35,62,71,58,42,66,87,41,26,75,50,46,64,70,45,57,64,68,58,55,28,54,52,48,34,54,54,50,50,54,52,53,51,54,51,53,52,52,50,52,52,51,53,53,51,52,53,52,59,62,71,76,108

Radius of gyration: 16.29 Å; Cα contacts (8 Å, |Δi|>4): 115; chains: 1; bounding box: 40×22×48 Å

Mean predicted aligned error: 6.48 Å

Nearest PDB structures (foldseek):
  1y5f-assembly1_B  TM=2.797E-01  e=2.239E+00  Homo sapiens
  1y2z-assembly1_B  TM=2.778E-01  e=3.681E+00  Homo sapiens
  1ye2-assembly1_D  TM=2.789E-01  e=3.917E+00  Homo sapiens
  1ch4-assembly1_A  TM=2.845E-01  e=7.291E+00  Homo sapiens
  2yrs-assembly2_K  TM=2.797E-01  e=8.256E+00  Homo sapiens